Protein AF-A0A0D0J331-F1 (afdb_monomer_lite)

Radius of gyration: 24.09 Å; chains: 1; bounding box: 58×30×58 Å

Organism: Agrobacterium tumefaciens (NCBI:txid358)

Sequence (91 aa):
MARRDIDQRIAELEEQAKALKARKAATERANDTRRTVVLGSLVLQEIDKDTEASKALRSWLAKELPEKLTRDRDREIFAELLTKISRSNDG

Secondary structure (DSSP, 8-state):
-HHHHHHHHHHHHHHHHHHHHHHHHHHHHHHHHHHHHHHHHHHHHHTTS-SHHHHHHHHHHHHHHHHH--SHHHHHHHHHHHHHHHHTT--

Structure (mmCIF, N/CA/C/O backbone):
data_AF-A0A0D0J331-F1
#
_entry.id   AF-A0A0D0J331-F1
#
loop_
_atom_site.group_PDB
_atom_site.id
_atom_site.type_symbol
_atom_site.label_atom_id
_atom_site.label_alt_id
_atom_site.label_comp_id
_atom_site.label_asym_id
_atom_site.label_entity_id
_atom_site.label_seq_id
_atom_site.pdbx_PDB_ins_code
_atom_site.Cartn_x
_atom_site.Cartn_y
_atom_site.Cartn_z
_atom_site.occupancy
_atom_site.B_iso_or_equiv
_atom_site.auth_seq_id
_atom_site.auth_comp_id
_atom_site.auth_asym_id
_atom_site.auth_atom_id
_atom_site.pdbx_PDB_model_num
ATOM 1 N N . MET A 1 1 ? -34.067 10.429 41.659 1.00 58.38 1 MET A N 1
ATOM 2 C CA . MET A 1 1 ? -34.162 10.868 40.249 1.00 58.38 1 MET A CA 1
ATOM 3 C C . MET A 1 1 ? -32.804 11.280 39.673 1.00 58.38 1 MET A C 1
ATOM 5 O O . MET A 1 1 ? -32.498 10.813 38.592 1.00 58.38 1 MET A O 1
ATOM 9 N N . ALA A 1 2 ? -31.940 11.989 40.415 1.00 62.91 2 ALA A N 1
ATOM 10 C CA . ALA A 1 2 ? -30.605 12.411 39.947 1.00 62.91 2 ALA A CA 1
ATOM 11 C C . ALA A 1 2 ? -29.626 11.287 39.520 1.00 62.91 2 ALA A C 1
ATOM 13 O O . ALA A 1 2 ? -28.854 11.481 38.594 1.00 62.91 2 ALA A O 1
ATOM 14 N N . ARG A 1 3 ? -29.655 1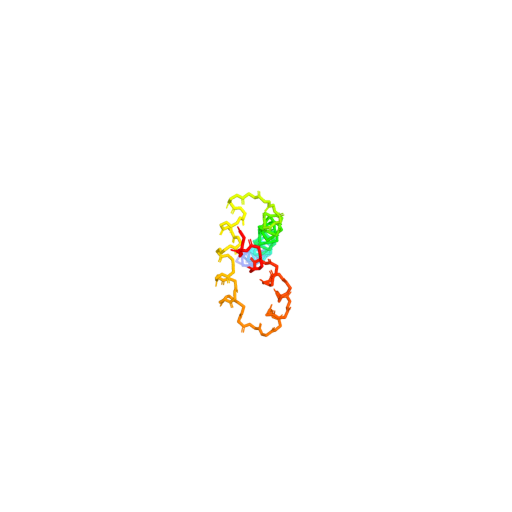0.097 40.146 1.00 62.91 3 ARG A N 1
ATOM 15 C CA . ARG A 1 3 ? -28.777 8.975 39.736 1.00 62.91 3 ARG A CA 1
ATOM 16 C C . ARG A 1 3 ? -29.074 8.457 38.323 1.00 62.91 3 ARG A C 1
ATOM 18 O O . ARG A 1 3 ? -28.144 8.254 37.561 1.00 62.91 3 ARG A O 1
ATOM 25 N N . ARG A 1 4 ? -30.359 8.319 37.963 1.00 62.94 4 ARG A N 1
ATOM 26 C CA . ARG A 1 4 ? -30.773 7.842 36.629 1.00 62.94 4 ARG A CA 1
ATOM 27 C C . ARG A 1 4 ? -30.344 8.797 35.508 1.00 62.94 4 ARG A C 1
ATOM 29 O O . ARG A 1 4 ? -30.039 8.337 34.420 1.00 62.94 4 ARG 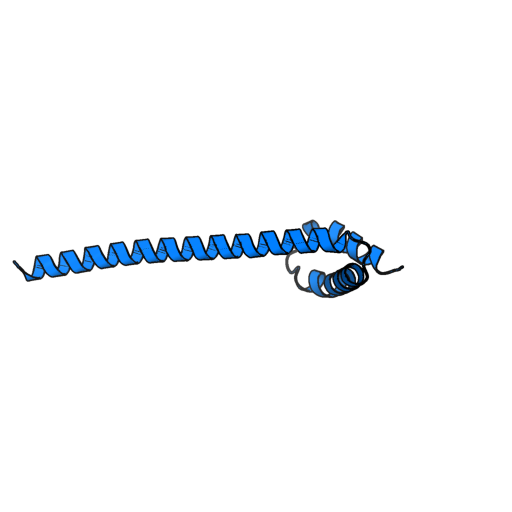A O 1
ATOM 36 N N . ASP A 1 5 ? -30.299 10.095 35.799 1.00 81.44 5 ASP A N 1
ATOM 37 C CA . ASP A 1 5 ? -29.862 11.139 34.864 1.00 81.44 5 ASP A CA 1
ATOM 38 C C . ASP A 1 5 ? -28.338 11.097 34.628 1.00 81.44 5 ASP A C 1
ATOM 40 O O . ASP A 1 5 ? -27.865 11.194 33.499 1.00 81.44 5 ASP A O 1
ATOM 44 N N . ILE A 1 6 ? -27.555 10.832 35.682 1.00 89.50 6 ILE A N 1
ATOM 45 C CA . ILE A 1 6 ? -26.099 10.644 35.569 1.00 89.50 6 ILE A CA 1
ATOM 46 C C . ILE A 1 6 ? -25.765 9.364 34.794 1.00 89.50 6 ILE A C 1
ATOM 48 O O . ILE A 1 6 ? -24.909 9.405 33.915 1.00 89.50 6 ILE A O 1
ATOM 52 N N . ASP A 1 7 ? -26.448 8.250 35.074 1.00 91.19 7 ASP A N 1
ATOM 53 C CA . ASP A 1 7 ? -26.226 6.985 34.360 1.00 91.19 7 ASP A CA 1
ATOM 54 C C . ASP A 1 7 ? -26.547 7.125 32.862 1.00 91.19 7 ASP A C 1
ATOM 56 O O . ASP A 1 7 ? -25.787 6.664 32.010 1.00 91.19 7 ASP A O 1
ATOM 60 N N . GLN A 1 8 ? -27.633 7.833 32.528 1.00 91.69 8 GLN A N 1
ATOM 61 C CA . GLN A 1 8 ? -27.977 8.152 31.143 1.00 91.69 8 GLN A CA 1
ATOM 62 C C . GLN A 1 8 ? -26.903 9.028 30.487 1.00 91.69 8 GLN A C 1
ATOM 64 O O . GLN A 1 8 ? -26.481 8.757 29.363 1.00 91.69 8 GLN A O 1
ATOM 69 N N . ARG A 1 9 ? -26.400 10.042 31.197 1.00 92.25 9 ARG A N 1
ATOM 70 C CA . ARG A 1 9 ? -25.347 10.915 30.675 1.00 92.25 9 ARG A CA 1
ATOM 71 C C . ARG A 1 9 ? -24.022 10.183 30.458 1.00 92.25 9 ARG A C 1
ATOM 73 O O . ARG A 1 9 ? -23.316 10.483 29.496 1.00 92.25 9 ARG A O 1
ATOM 80 N N . ILE A 1 10 ? -23.683 9.232 31.327 1.00 95.38 10 ILE A N 1
ATOM 81 C CA . ILE A 1 10 ? -22.520 8.353 31.152 1.00 95.38 10 ILE A CA 1
ATOM 82 C C . ILE A 1 10 ? -22.692 7.523 29.878 1.00 95.38 10 ILE A C 1
ATOM 84 O O . ILE A 1 10 ? -21.791 7.528 29.042 1.00 95.38 10 ILE A O 1
ATOM 88 N N . ALA A 1 11 ? -23.856 6.897 29.678 1.00 94.88 11 ALA A N 1
ATOM 89 C CA . ALA A 1 11 ? -24.131 6.107 28.479 1.00 94.88 11 ALA A CA 1
ATOM 90 C C . ALA A 1 11 ? -24.025 6.944 27.186 1.00 94.88 11 ALA A C 1
ATOM 92 O O . ALA A 1 11 ? -23.377 6.525 26.227 1.00 94.88 11 ALA A O 1
ATOM 93 N N . GLU A 1 12 ? -24.572 8.164 27.176 1.00 94.25 12 GLU A N 1
ATOM 94 C CA . GLU A 1 12 ? -24.446 9.094 26.041 1.00 94.25 12 GLU A CA 1
ATOM 95 C C . GLU A 1 12 ? -22.978 9.430 25.725 1.00 94.25 12 GLU A C 1
ATOM 97 O O . GLU A 1 12 ? -22.570 9.456 24.560 1.00 94.25 12 GLU A O 1
ATOM 102 N N . LEU A 1 13 ? -22.162 9.683 26.752 1.00 96.62 13 LEU A N 1
ATOM 103 C CA . LEU A 1 13 ? -20.739 9.981 26.581 1.00 96.62 13 LEU A CA 1
ATOM 104 C C . LEU A 1 13 ? -19.948 8.760 26.095 1.00 96.62 13 LEU A C 1
ATOM 106 O O . LEU A 1 13 ? -19.038 8.909 25.276 1.00 96.62 13 LEU A O 1
ATOM 110 N N . GLU A 1 14 ? -20.293 7.557 26.551 1.00 96.38 14 GLU A N 1
ATOM 111 C CA . GLU A 1 14 ? -19.684 6.312 26.080 1.00 96.38 14 GLU A CA 1
ATOM 112 C C . GLU A 1 14 ? -19.991 6.052 24.600 1.00 96.38 14 GLU A C 1
ATOM 114 O O . GLU A 1 14 ? -19.084 5.706 23.832 1.00 96.38 14 GLU A O 1
ATOM 119 N N . GLU A 1 15 ? -21.231 6.284 24.164 1.00 96.69 15 GLU A N 1
ATOM 120 C CA . GLU A 1 15 ? -21.616 6.180 22.754 1.00 96.69 15 GLU A CA 1
ATOM 121 C C . GLU A 1 15 ? -20.880 7.205 21.884 1.00 96.69 15 GLU A C 1
ATOM 123 O O . GLU A 1 15 ? -20.312 6.848 20.844 1.00 96.69 15 GLU A O 1
ATOM 128 N N . GLN A 1 16 ? -20.803 8.462 22.332 1.00 95.88 16 GLN A N 1
ATOM 129 C CA . GLN A 1 16 ? -20.043 9.507 21.640 1.00 95.88 16 GLN A CA 1
ATOM 130 C C . GLN A 1 16 ? -18.556 9.150 21.544 1.00 95.88 16 GLN A C 1
ATOM 132 O O . GLN A 1 16 ? -17.950 9.261 20.472 1.00 95.88 16 GLN A O 1
ATOM 137 N N . ALA A 1 17 ? -17.960 8.655 22.630 1.00 96.69 17 ALA A N 1
ATOM 138 C CA . ALA A 1 17 ? -16.572 8.213 22.639 1.00 96.69 17 ALA A CA 1
ATOM 139 C C . ALA A 1 17 ? -16.345 7.039 21.673 1.00 96.69 17 ALA A C 1
ATOM 141 O O . ALA A 1 17 ? -15.344 7.020 20.950 1.00 96.69 17 ALA A O 1
ATOM 142 N N . LYS A 1 18 ? -17.270 6.073 21.612 1.00 97.12 18 LYS A N 1
ATOM 143 C CA . LYS A 1 18 ? -17.211 4.945 20.671 1.00 97.12 18 LYS A CA 1
ATOM 144 C C . LYS A 1 18 ? -17.268 5.424 19.219 1.00 97.12 18 LYS A C 1
ATOM 146 O O . LYS A 1 18 ? -16.452 4.981 18.408 1.00 97.12 18 LYS A O 1
ATOM 151 N N . ALA A 1 19 ? -18.162 6.360 18.901 1.00 96.62 19 ALA A N 1
ATOM 152 C CA . ALA A 1 19 ? -18.270 6.945 17.566 1.00 96.62 19 ALA A CA 1
ATOM 153 C C . ALA A 1 19 ? -16.987 7.693 17.159 1.00 96.62 19 ALA A C 1
ATOM 155 O O . ALA A 1 19 ? -16.465 7.490 16.059 1.00 96.62 19 ALA A O 1
ATOM 156 N N . LEU A 1 20 ? -16.419 8.499 18.063 1.00 97.69 20 LEU A N 1
ATOM 157 C CA . LEU A 1 20 ? -15.163 9.214 17.817 1.00 97.69 20 LEU A CA 1
ATOM 158 C C . LEU A 1 20 ? -13.980 8.258 17.618 1.00 97.69 20 LEU A C 1
ATOM 160 O O . LEU A 1 20 ? -13.188 8.453 16.694 1.00 97.69 20 LEU A O 1
ATOM 164 N N . LYS A 1 21 ? -13.877 7.194 18.424 1.00 97.00 21 LYS A N 1
ATOM 165 C CA . LYS A 1 21 ? -12.848 6.153 18.257 1.00 97.00 21 LYS A CA 1
ATOM 166 C C . LYS A 1 21 ? -12.975 5.443 16.910 1.00 97.00 21 LYS A C 1
ATOM 168 O O . LYS A 1 21 ? -11.969 5.261 16.227 1.00 97.00 21 LYS A O 1
ATOM 173 N N . ALA A 1 22 ? -14.194 5.093 16.499 1.00 96.94 22 ALA A N 1
ATOM 174 C CA . ALA A 1 22 ? -14.440 4.471 15.200 1.00 96.94 22 ALA A CA 1
ATOM 175 C C . ALA A 1 22 ? -14.017 5.389 14.043 1.00 96.94 22 ALA A C 1
ATOM 177 O O . ALA A 1 22 ? -13.333 4.944 13.119 1.00 96.94 22 ALA A O 1
ATOM 178 N N . ARG A 1 23 ? -14.348 6.685 14.125 1.00 97.06 23 ARG A N 1
ATOM 179 C CA . ARG A 1 23 ? -13.929 7.680 13.130 1.00 97.06 23 ARG A CA 1
ATOM 180 C C . ARG A 1 23 ? -12.412 7.842 13.091 1.00 97.06 23 ARG A C 1
ATOM 182 O O . ARG A 1 23 ? -11.842 7.868 12.006 1.00 97.06 23 ARG A O 1
ATOM 189 N N . LYS A 1 24 ? -11.753 7.907 14.251 1.00 97.06 24 LYS A N 1
ATOM 190 C CA . LYS A 1 24 ? -10.289 7.989 14.337 1.00 97.06 24 LYS A CA 1
ATOM 191 C C . LYS A 1 24 ? -9.626 6.789 13.657 1.00 97.06 24 LYS A C 1
ATOM 193 O O . LYS A 1 24 ? -8.790 6.986 12.782 1.00 97.06 24 LYS A O 1
ATOM 198 N N . ALA A 1 25 ? -10.067 5.573 13.979 1.00 96.81 25 ALA A N 1
ATOM 199 C CA . ALA A 1 25 ? -9.542 4.354 13.369 1.00 96.81 25 ALA A CA 1
ATOM 200 C C . ALA A 1 25 ? -9.777 4.311 11.847 1.00 96.81 25 ALA A C 1
ATOM 202 O O . ALA A 1 25 ? -8.922 3.846 11.097 1.00 96.81 25 ALA A O 1
ATOM 203 N N . ALA A 1 26 ? -10.922 4.809 11.367 1.00 96.56 26 ALA A N 1
ATOM 204 C CA . ALA A 1 26 ? -11.187 4.921 9.934 1.00 96.56 26 ALA A CA 1
ATOM 205 C C . ALA A 1 26 ? -10.220 5.902 9.247 1.00 96.56 26 ALA A C 1
ATOM 207 O O . ALA A 1 26 ? -9.653 5.568 8.207 1.00 96.56 26 ALA A O 1
ATOM 208 N N . THR A 1 27 ? -9.984 7.072 9.849 1.00 96.44 27 THR A N 1
ATOM 209 C CA . THR A 1 27 ? -9.019 8.062 9.347 1.00 96.44 27 THR A CA 1
ATOM 210 C C . THR A 1 27 ? -7.594 7.511 9.328 1.00 96.44 27 THR A C 1
ATOM 212 O O . THR A 1 27 ? -6.874 7.723 8.358 1.00 96.44 27 THR A O 1
ATOM 215 N N . GLU A 1 28 ? -7.180 6.780 10.364 1.00 97.44 28 GLU A N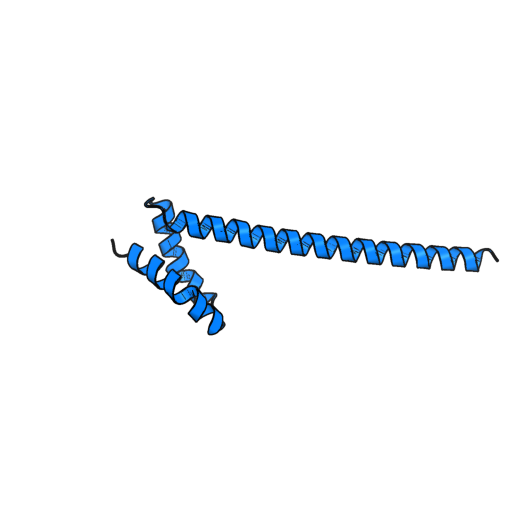 1
ATOM 216 C CA . GLU A 1 28 ? -5.851 6.159 10.427 1.00 97.44 28 GLU A CA 1
ATOM 217 C C . GLU A 1 28 ? -5.653 5.149 9.292 1.00 97.44 28 GLU A C 1
ATOM 219 O O . GLU A 1 28 ? -4.697 5.278 8.530 1.00 97.44 28 GLU A O 1
ATOM 224 N N . ARG A 1 29 ? -6.610 4.236 9.074 1.00 96.12 29 ARG A N 1
ATOM 225 C CA . ARG A 1 29 ? -6.549 3.287 7.946 1.00 96.12 29 ARG A CA 1
ATOM 226 C C . ARG A 1 29 ? -6.544 3.981 6.584 1.00 96.12 29 ARG A C 1
ATOM 228 O O . ARG A 1 29 ? -5.839 3.539 5.675 1.00 96.12 29 ARG A O 1
ATOM 235 N N . ALA A 1 30 ? -7.320 5.055 6.426 1.00 96.88 30 ALA A N 1
ATOM 236 C CA . ALA A 1 30 ? -7.329 5.843 5.195 1.00 96.88 30 ALA A CA 1
ATOM 237 C C . ALA A 1 30 ? -5.963 6.501 4.942 1.00 96.88 30 ALA A C 1
ATOM 239 O O . ALA A 1 30 ? -5.445 6.444 3.826 1.00 96.88 30 ALA A O 1
ATOM 240 N N . ASN A 1 31 ? -5.349 7.062 5.985 1.00 96.75 31 ASN A N 1
ATOM 241 C CA . ASN A 1 31 ? -4.019 7.657 5.908 1.00 96.75 31 ASN A CA 1
ATOM 242 C C . ASN A 1 31 ? -2.942 6.611 5.599 1.00 96.75 31 ASN A C 1
ATOM 244 O O . ASN A 1 31 ? -2.086 6.867 4.756 1.00 96.75 31 ASN A O 1
ATOM 248 N N . ASP A 1 32 ? -2.997 5.434 6.220 1.00 97.81 32 ASP A N 1
ATOM 249 C CA . ASP A 1 32 ? -2.041 4.353 5.961 1.00 97.81 32 ASP A CA 1
ATOM 250 C C . ASP A 1 32 ? -2.154 3.837 4.527 1.00 97.81 32 ASP A C 1
ATOM 252 O O . ASP A 1 32 ? -1.152 3.757 3.817 1.00 97.81 32 ASP A O 1
ATOM 256 N N . THR A 1 33 ? -3.381 3.620 4.048 1.00 97.62 33 THR A N 1
ATOM 257 C CA . THR A 1 33 ? -3.633 3.258 2.645 1.00 97.62 33 THR A CA 1
ATOM 258 C C . THR A 1 33 ? -3.075 4.325 1.706 1.00 97.62 33 THR A C 1
ATOM 260 O O . THR A 1 33 ? -2.385 4.010 0.736 1.00 97.62 33 THR A O 1
ATOM 263 N N . ARG A 1 34 ? -3.314 5.610 2.007 1.00 96.94 34 ARG A N 1
ATOM 264 C CA . ARG A 1 34 ? -2.807 6.720 1.194 1.00 96.94 34 ARG A CA 1
ATOM 265 C C . ARG A 1 34 ? -1.281 6.753 1.166 1.00 96.94 34 ARG A C 1
ATOM 267 O O . ARG A 1 34 ? -0.723 6.961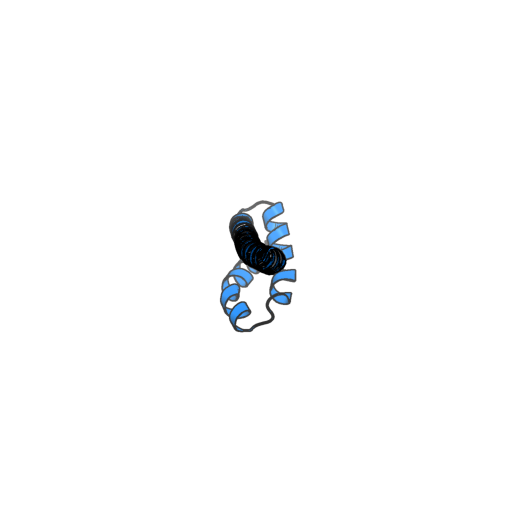 0.092 1.00 96.94 34 ARG A O 1
ATOM 274 N N . ARG A 1 35 ? -0.609 6.528 2.300 1.00 97.94 35 ARG A N 1
ATOM 275 C CA . ARG A 1 35 ? 0.861 6.469 2.379 1.00 97.94 35 ARG A CA 1
ATOM 276 C C . ARG A 1 35 ? 1.414 5.348 1.510 1.00 97.94 35 ARG A C 1
ATOM 278 O O . ARG A 1 35 ? 2.289 5.615 0.693 1.00 97.94 35 ARG A O 1
ATOM 285 N N . THR A 1 36 ? 0.874 4.135 1.631 1.00 97.12 36 THR A N 1
ATOM 286 C CA . THR A 1 36 ? 1.322 2.988 0.827 1.00 97.12 36 THR A CA 1
ATOM 287 C C . THR A 1 36 ? 1.114 3.231 -0.664 1.00 97.12 36 THR A C 1
ATOM 289 O O . THR A 1 36 ? 2.019 2.970 -1.449 1.00 97.12 36 THR A O 1
ATOM 292 N N . VAL A 1 37 ? -0.033 3.790 -1.062 1.00 97.50 37 VAL A N 1
ATOM 293 C CA . VAL A 1 37 ? -0.318 4.101 -2.473 1.00 97.50 37 VAL A CA 1
ATOM 294 C C . VAL A 1 37 ? 0.640 5.159 -3.019 1.00 97.50 37 VAL A C 1
ATOM 296 O O . VAL A 1 37 ? 1.206 4.969 -4.093 1.00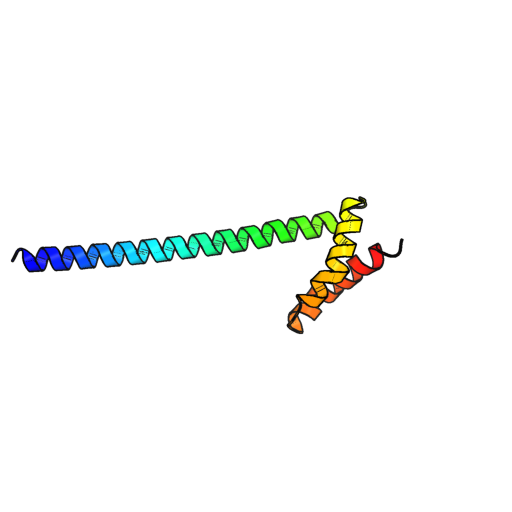 97.50 37 VAL A O 1
ATOM 299 N N . VAL A 1 38 ? 0.850 6.260 -2.290 1.00 97.94 38 VAL A N 1
ATOM 300 C CA . VAL A 1 38 ? 1.740 7.343 -2.738 1.00 97.94 38 VAL A CA 1
ATOM 301 C C . VAL A 1 38 ? 3.183 6.850 -2.835 1.00 97.94 38 VAL A C 1
ATOM 303 O O . VAL A 1 38 ? 3.817 7.051 -3.869 1.00 97.94 38 VAL A O 1
ATOM 306 N N . LEU A 1 39 ? 3.683 6.147 -1.814 1.00 97.81 39 LEU A N 1
ATOM 307 C CA . LEU A 1 39 ? 5.031 5.574 -1.842 1.00 97.81 39 LEU A CA 1
ATOM 308 C C . LEU A 1 39 ? 5.190 4.548 -2.968 1.00 97.81 39 LEU A C 1
ATOM 310 O O . LEU A 1 39 ? 6.176 4.605 -3.694 1.00 97.81 39 LEU A O 1
ATOM 314 N N . GLY A 1 40 ? 4.209 3.665 -3.165 1.00 95.69 40 GLY A N 1
ATOM 315 C CA . GLY A 1 40 ? 4.221 2.704 -4.268 1.00 95.69 40 GLY A CA 1
ATOM 316 C C . GLY A 1 40 ? 4.290 3.394 -5.630 1.00 95.69 40 GLY A C 1
ATOM 317 O O . GLY A 1 40 ? 5.135 3.045 -6.449 1.00 95.69 40 GLY A O 1
ATOM 318 N N . SER A 1 41 ? 3.468 4.425 -5.853 1.00 97.19 41 SER A N 1
ATOM 319 C CA . SER A 1 41 ? 3.490 5.189 -7.108 1.00 97.19 41 SER A CA 1
ATOM 320 C C . SER A 1 41 ? 4.827 5.893 -7.355 1.00 97.19 41 SER A C 1
ATOM 322 O O . SER A 1 41 ? 5.325 5.879 -8.478 1.00 97.19 41 SER A O 1
ATOM 324 N N . LEU A 1 42 ? 5.443 6.445 -6.303 1.00 97.12 42 LEU A N 1
ATOM 325 C CA . LEU A 1 42 ? 6.749 7.090 -6.388 1.00 97.12 42 LEU A CA 1
ATOM 326 C C . LEU A 1 42 ? 7.838 6.083 -6.765 1.00 97.12 42 LEU A C 1
ATOM 328 O O . LEU A 1 42 ? 8.639 6.355 -7.652 1.00 97.12 42 LEU A O 1
ATOM 332 N N . VAL A 1 43 ? 7.851 4.914 -6.118 1.00 95.94 43 VAL A N 1
ATOM 333 C CA . VAL A 1 43 ? 8.820 3.851 -6.415 1.00 95.94 43 VAL A CA 1
ATOM 334 C C . VAL A 1 43 ? 8.680 3.382 -7.860 1.00 95.94 43 VAL A C 1
ATOM 336 O O . VAL A 1 43 ? 9.688 3.297 -8.552 1.00 95.94 43 VAL A O 1
ATOM 339 N N . LEU A 1 44 ? 7.452 3.143 -8.335 1.00 94.94 44 LEU A N 1
ATOM 340 C CA . LEU A 1 44 ? 7.192 2.738 -9.723 1.00 94.94 44 LEU A CA 1
ATOM 341 C C . LEU A 1 44 ? 7.674 3.783 -10.738 1.00 94.94 44 LEU A C 1
ATOM 343 O O . LEU A 1 44 ? 8.197 3.423 -11.785 1.00 94.94 44 LEU A O 1
ATOM 347 N N . GLN A 1 45 ? 7.539 5.071 -10.425 1.00 94.69 45 GLN A N 1
ATOM 348 C CA . GLN A 1 45 ? 8.080 6.135 -11.268 1.00 94.69 45 GLN A CA 1
ATOM 349 C C . GLN A 1 45 ? 9.615 6.188 -11.221 1.00 94.69 45 GLN A C 1
ATOM 351 O O . GLN A 1 45 ? 10.262 6.482 -12.225 1.00 94.69 45 GLN A O 1
ATOM 356 N N . GLU A 1 46 ? 10.215 5.948 -10.056 1.00 94.62 46 GLU A N 1
ATOM 357 C CA . GLU A 1 46 ? 11.660 6.068 -9.863 1.00 94.62 46 GLU A CA 1
ATOM 358 C C . GLU A 1 46 ? 12.433 4.961 -10.581 1.00 94.62 46 GLU A C 1
ATOM 360 O O . GLU A 1 46 ? 13.461 5.234 -11.198 1.00 94.62 46 GLU A O 1
ATOM 365 N N . ILE A 1 47 ? 11.912 3.733 -10.573 1.00 94.62 47 ILE A N 1
ATOM 366 C CA . ILE A 1 47 ? 12.505 2.593 -11.289 1.00 94.62 47 ILE A CA 1
ATOM 367 C C . ILE A 1 47 ? 12.403 2.700 -12.814 1.00 94.62 47 ILE A C 1
ATOM 369 O O . ILE A 1 47 ? 12.882 1.802 -13.498 1.00 94.62 47 ILE A O 1
ATOM 373 N N . ASP A 1 48 ? 11.788 3.747 -13.359 1.00 92.19 48 ASP A N 1
ATOM 374 C CA . ASP A 1 48 ? 11.702 3.973 -14.807 1.00 92.19 48 ASP A CA 1
ATOM 375 C C . ASP A 1 48 ? 12.738 4.988 -15.295 1.00 92.19 48 ASP A C 1
ATOM 377 O O . ASP A 1 48 ? 12.960 5.134 -16.496 1.00 92.19 48 ASP A O 1
ATOM 381 N N . LYS A 1 49 ? 13.417 5.669 -14.371 1.00 93.31 49 LYS A N 1
ATOM 382 C CA . LYS A 1 49 ? 14.463 6.638 -14.696 1.00 93.31 49 LYS A CA 1
ATOM 383 C C . LYS A 1 49 ? 15.804 5.942 -14.917 1.00 93.31 49 LYS A C 1
ATOM 385 O O . LYS A 1 49 ? 16.068 4.868 -14.373 1.00 93.31 49 LYS A O 1
ATOM 390 N N . ASP A 1 50 ? 16.685 6.582 -15.675 1.00 90.56 50 ASP A N 1
ATOM 391 C CA . ASP A 1 50 ? 18.062 6.125 -15.879 1.00 90.56 50 ASP A CA 1
ATOM 392 C C . ASP A 1 50 ? 19.038 6.948 -15.030 1.00 90.56 50 ASP A C 1
ATOM 394 O O . ASP A 1 50 ? 19.849 7.726 -15.524 1.00 90.56 50 ASP A O 1
ATOM 398 N N . THR A 1 51 ? 18.888 6.844 -13.710 1.00 94.19 51 THR A N 1
ATOM 399 C CA . THR A 1 51 ? 19.835 7.425 -12.752 1.00 94.19 51 THR A CA 1
ATOM 400 C C . THR A 1 51 ? 20.499 6.318 -11.946 1.00 94.19 51 THR A C 1
ATOM 402 O O . THR A 1 51 ? 19.928 5.239 -11.772 1.00 94.19 51 THR A O 1
ATOM 405 N N . GLU A 1 52 ? 21.679 6.589 -11.390 1.00 92.31 52 GLU A N 1
ATOM 406 C CA . GLU A 1 52 ? 22.371 5.637 -10.511 1.00 92.31 52 GLU A CA 1
ATOM 407 C C . GLU A 1 52 ? 21.535 5.272 -9.274 1.00 92.31 52 GLU A C 1
ATOM 409 O O . GLU A 1 52 ? 21.498 4.113 -8.863 1.00 92.31 52 GLU A O 1
ATOM 414 N N . ALA A 1 53 ? 20.770 6.226 -8.732 1.00 92.31 53 ALA A N 1
ATOM 415 C CA . ALA A 1 53 ? 19.829 5.958 -7.646 1.00 92.31 53 ALA A CA 1
ATOM 416 C C . ALA A 1 53 ? 18.715 4.988 -8.082 1.00 92.31 53 ALA A C 1
ATOM 418 O O . ALA A 1 53 ? 18.380 4.058 -7.350 1.00 92.31 53 ALA A O 1
ATOM 419 N N . SER A 1 54 ? 18.179 5.158 -9.294 1.00 94.31 54 SER A N 1
ATOM 420 C CA . SER A 1 54 ? 17.157 4.274 -9.867 1.00 94.31 54 SER A CA 1
ATOM 421 C C . SER A 1 54 ? 17.697 2.868 -10.138 1.00 94.31 54 SER A C 1
ATOM 423 O O . SER A 1 54 ? 17.000 1.888 -9.883 1.00 94.31 54 SER A O 1
ATOM 425 N N . LYS A 1 55 ? 18.946 2.741 -10.609 1.00 93.62 55 LYS A N 1
ATOM 426 C CA . LYS A 1 55 ? 19.626 1.444 -10.779 1.00 93.62 55 LYS A CA 1
ATOM 427 C C . LYS A 1 55 ? 19.828 0.741 -9.436 1.00 93.62 55 LYS A C 1
ATOM 429 O O . LYS A 1 55 ? 19.433 -0.413 -9.288 1.00 93.62 55 LYS A O 1
ATOM 434 N N . ALA A 1 56 ? 20.338 1.450 -8.427 1.00 94.00 56 ALA A N 1
ATOM 435 C CA . ALA A 1 56 ? 20.482 0.909 -7.076 1.00 94.00 56 ALA A CA 1
ATOM 436 C C . ALA A 1 56 ? 19.131 0.464 -6.484 1.00 94.00 56 ALA A C 1
ATOM 438 O O . ALA A 1 56 ? 19.038 -0.611 -5.890 1.00 94.00 56 ALA A O 1
ATOM 439 N N . LEU A 1 57 ? 18.068 1.249 -6.698 1.00 95.25 57 LEU A N 1
ATOM 440 C CA . LEU A 1 57 ? 16.713 0.911 -6.266 1.00 95.25 57 LEU A CA 1
ATOM 441 C C . LEU A 1 57 ? 16.174 -0.343 -6.968 1.00 95.25 57 LEU A C 1
ATOM 443 O O . LEU A 1 57 ? 15.624 -1.216 -6.299 1.00 95.25 57 LEU A O 1
ATOM 447 N N . ARG A 1 58 ? 16.346 -0.462 -8.292 1.00 95.25 58 ARG A N 1
ATOM 448 C CA . ARG A 1 58 ? 15.961 -1.663 -9.056 1.00 95.25 58 ARG A CA 1
ATOM 449 C C . ARG A 1 58 ? 16.692 -2.903 -8.551 1.00 95.25 58 ARG A C 1
ATOM 451 O O . ARG A 1 58 ? 16.048 -3.921 -8.314 1.00 95.25 58 ARG A O 1
ATOM 458 N N . SER A 1 59 ? 17.993 -2.784 -8.300 1.00 94.50 59 SER A N 1
ATOM 459 C CA . SER A 1 59 ? 18.812 -3.864 -7.749 1.00 94.50 59 SER A CA 1
ATOM 460 C C . SER A 1 59 ? 18.332 -4.323 -6.373 1.00 94.50 59 SER A C 1
ATOM 462 O O . SER A 1 59 ? 18.139 -5.516 -6.134 1.00 94.50 59 SER A O 1
ATOM 464 N N . TRP A 1 60 ? 18.052 -3.372 -5.480 1.00 95.38 60 TRP A N 1
ATOM 465 C CA . TRP A 1 60 ? 17.498 -3.671 -4.164 1.00 95.38 60 TRP A CA 1
ATOM 466 C C . TRP A 1 60 ? 16.113 -4.336 -4.258 1.00 95.38 60 TRP A C 1
ATOM 468 O O . TRP A 1 60 ? 15.875 -5.358 -3.614 1.00 95.38 60 TRP A O 1
ATOM 478 N N . LEU A 1 61 ? 15.218 -3.820 -5.109 1.00 95.19 61 LEU A N 1
ATOM 479 C CA . LEU A 1 61 ? 13.884 -4.395 -5.318 1.00 95.19 61 LEU A CA 1
ATOM 480 C C . LEU A 1 61 ? 13.936 -5.805 -5.910 1.00 95.19 61 LEU A C 1
ATOM 482 O O . LEU A 1 61 ? 13.159 -6.655 -5.486 1.00 95.19 61 LEU A O 1
ATOM 486 N N . ALA A 1 62 ? 14.843 -6.071 -6.851 1.00 94.19 62 ALA A N 1
ATOM 487 C CA . ALA A 1 62 ? 14.996 -7.389 -7.463 1.00 94.19 62 ALA A CA 1
ATOM 488 C C . ALA A 1 62 ? 15.369 -8.470 -6.435 1.00 94.19 62 ALA A C 1
ATOM 490 O O . ALA A 1 62 ? 15.004 -9.630 -6.613 1.00 94.19 62 ALA A O 1
ATOM 491 N N . LYS A 1 63 ? 16.047 -8.087 -5.346 1.00 93.81 63 LYS A N 1
ATOM 492 C CA . LYS A 1 63 ? 16.371 -8.977 -4.230 1.00 93.81 63 LYS A CA 1
ATOM 493 C C . LYS A 1 63 ? 15.222 -9.099 -3.225 1.00 93.81 63 LYS A C 1
ATOM 495 O O . LYS A 1 63 ? 14.822 -10.205 -2.885 1.00 93.81 63 LYS A O 1
ATOM 500 N N . GLU A 1 64 ? 14.692 -7.976 -2.748 1.00 94.69 64 GLU A N 1
ATOM 501 C CA . GLU A 1 64 ? 13.771 -7.972 -1.603 1.00 94.69 64 GLU A CA 1
ATOM 502 C C . GLU A 1 64 ? 12.320 -8.287 -1.988 1.00 94.69 64 GLU A C 1
ATOM 504 O O . GLU A 1 64 ? 11.603 -8.956 -1.244 1.00 94.69 64 GLU A O 1
ATOM 509 N N . LEU A 1 65 ? 11.850 -7.800 -3.142 1.00 93.44 65 LEU A N 1
ATOM 510 C CA . LEU A 1 65 ? 10.444 -7.916 -3.530 1.00 93.44 65 LEU A CA 1
ATOM 511 C C . LEU A 1 65 ? 9.999 -9.381 -3.712 1.00 93.44 65 LEU A C 1
ATOM 513 O O . LEU A 1 65 ? 8.944 -9.723 -3.175 1.00 93.44 65 LEU A O 1
ATOM 517 N N . PRO A 1 66 ? 10.776 -10.279 -4.357 1.00 92.75 66 PRO A N 1
ATOM 518 C CA . PRO A 1 66 ? 10.414 -11.696 -4.452 1.00 92.75 66 PRO A CA 1
ATOM 519 C C . PRO A 1 66 ? 10.230 -12.393 -3.098 1.00 92.75 66 PRO A C 1
ATOM 521 O O . PRO A 1 66 ? 9.371 -13.267 -2.977 1.00 92.75 66 PRO A O 1
ATOM 524 N N . GLU A 1 67 ? 10.995 -12.001 -2.073 1.00 92.62 67 GLU A N 1
ATOM 525 C CA . GLU A 1 67 ? 10.886 -12.565 -0.721 1.00 92.62 67 GLU A CA 1
ATOM 526 C C . GLU A 1 67 ? 9.609 -12.106 0.001 1.00 92.62 67 GLU A C 1
ATOM 528 O O . GLU A 1 67 ? 9.070 -12.827 0.842 1.00 92.62 67 GLU A O 1
ATOM 533 N N . LYS A 1 68 ? 9.084 -10.919 -0.336 1.00 91.69 68 LYS A N 1
ATOM 534 C CA . LYS A 1 68 ? 7.836 -10.393 0.247 1.00 91.69 68 LYS A CA 1
ATOM 535 C C . LYS A 1 68 ? 6.576 -11.002 -0.371 1.00 91.69 68 LYS A C 1
ATOM 537 O O . LYS A 1 68 ? 5.533 -11.035 0.288 1.00 91.69 68 LYS A O 1
ATOM 542 N N . LEU A 1 69 ? 6.647 -11.486 -1.610 1.00 93.31 69 LEU A N 1
ATOM 543 C CA . LEU A 1 69 ? 5.509 -12.063 -2.330 1.00 93.31 69 LEU A CA 1
ATOM 544 C C . LEU A 1 69 ? 5.256 -13.501 -1.857 1.00 93.31 69 LEU A C 1
ATOM 546 O O . LEU A 1 69 ? 5.753 -14.477 -2.414 1.00 93.31 69 LEU A O 1
ATOM 550 N N . THR A 1 70 ? 4.481 -13.642 -0.785 1.00 92.31 70 THR A N 1
ATOM 551 C CA . THR A 1 70 ? 4.197 -14.951 -0.169 1.00 92.31 70 THR A CA 1
ATOM 552 C C . THR A 1 70 ? 3.037 -15.701 -0.821 1.00 92.31 70 THR A C 1
ATOM 554 O O . THR A 1 70 ? 2.948 -16.915 -0.671 1.00 92.31 70 THR A O 1
ATOM 557 N N . ARG A 1 71 ? 2.158 -15.008 -1.555 1.00 96.06 71 ARG A N 1
ATOM 558 C CA . ARG A 1 71 ? 0.976 -15.590 -2.207 1.00 96.06 71 ARG A CA 1
ATOM 559 C C . ARG A 1 71 ? 1.191 -15.706 -3.711 1.00 96.06 71 ARG A C 1
ATOM 561 O O . ARG A 1 71 ? 1.696 -14.768 -4.324 1.00 96.06 71 ARG A O 1
ATOM 568 N N . ASP A 1 72 ? 0.719 -16.794 -4.312 1.00 92.12 72 ASP A N 1
ATOM 569 C CA . ASP A 1 72 ? 0.870 -17.044 -5.755 1.00 92.12 72 ASP A CA 1
ATOM 570 C C . ASP A 1 72 ? 0.240 -15.938 -6.606 1.00 92.12 72 ASP A C 1
ATOM 572 O O . ASP A 1 72 ? 0.876 -15.417 -7.517 1.00 92.12 72 ASP A O 1
ATOM 576 N N . ARG A 1 73 ? -0.952 -15.468 -6.219 1.00 94.12 73 ARG A N 1
ATOM 577 C CA . ARG A 1 73 ? -1.611 -14.329 -6.873 1.00 94.12 73 ARG A CA 1
ATOM 578 C C . ARG A 1 73 ? -0.741 -13.070 -6.884 1.00 94.12 73 ARG A C 1
ATOM 580 O O . ARG A 1 73 ? -0.730 -12.340 -7.869 1.00 94.12 73 ARG A O 1
ATOM 587 N N . ASP A 1 74 ? -0.028 -12.800 -5.793 1.00 93.50 74 ASP A N 1
ATOM 588 C CA . ASP A 1 74 ? 0.841 -11.626 -5.719 1.00 93.50 74 ASP A CA 1
ATOM 589 C C . ASP A 1 74 ? 2.075 -11.834 -6.613 1.00 93.50 74 ASP A C 1
ATOM 591 O O . ASP A 1 74 ? 2.499 -10.911 -7.301 1.00 93.50 74 ASP A O 1
ATOM 595 N N . ARG A 1 75 ? 2.613 -13.057 -6.702 1.00 92.94 75 ARG A N 1
ATOM 596 C CA . ARG A 1 75 ? 3.696 -13.378 -7.649 1.00 92.94 75 ARG A CA 1
ATOM 597 C C . ARG A 1 75 ? 3.273 -13.152 -9.100 1.00 92.94 75 ARG A C 1
ATOM 599 O O . ARG A 1 75 ? 4.048 -12.584 -9.861 1.00 92.94 75 ARG A O 1
ATOM 606 N N . GLU A 1 76 ? 2.054 -13.541 -9.465 1.00 94.69 76 GLU A N 1
ATOM 607 C CA . GLU A 1 76 ? 1.500 -13.332 -10.810 1.00 94.69 76 GLU A CA 1
ATOM 608 C C . GLU A 1 76 ? 1.345 -11.844 -11.146 1.00 94.69 76 GLU A C 1
ATOM 610 O O . GLU A 1 76 ? 1.812 -11.400 -12.192 1.00 94.69 76 GLU A O 1
ATOM 615 N N . ILE A 1 77 ? 0.751 -11.056 -10.240 1.00 95.06 77 ILE A N 1
ATOM 616 C CA . ILE A 1 77 ? 0.544 -9.610 -10.438 1.00 95.06 77 ILE A CA 1
ATOM 617 C C . ILE A 1 77 ? 1.879 -8.879 -10.639 1.00 95.06 77 ILE A C 1
ATOM 619 O O . ILE A 1 77 ? 1.966 -7.946 -11.435 1.00 95.06 77 ILE A O 1
ATOM 623 N N . PHE A 1 78 ? 2.924 -9.294 -9.922 1.00 95.06 78 PHE A N 1
ATOM 624 C CA . PHE A 1 78 ? 4.228 -8.636 -9.948 1.00 95.06 78 PHE A CA 1
ATOM 625 C C . PHE A 1 78 ? 5.211 -9.235 -10.969 1.00 95.06 78 PHE A C 1
ATOM 627 O O . PHE A 1 78 ? 6.310 -8.702 -11.118 1.00 95.06 78 PHE A O 1
ATOM 634 N N . ALA A 1 79 ? 4.852 -10.299 -11.697 1.00 93.75 79 ALA A N 1
ATOM 635 C CA . ALA A 1 79 ? 5.772 -11.022 -12.582 1.00 93.75 79 ALA A CA 1
ATOM 636 C C . ALA A 1 79 ? 6.388 -10.135 -13.681 1.00 93.75 79 ALA A C 1
ATOM 638 O O . ALA A 1 79 ? 7.598 -10.183 -13.932 1.00 93.75 79 ALA A O 1
ATOM 639 N N . GLU A 1 80 ? 5.572 -9.287 -14.311 1.00 92.94 80 GLU A N 1
ATOM 640 C CA . GLU A 1 80 ? 6.040 -8.349 -15.337 1.00 92.94 80 GLU A CA 1
ATOM 641 C C . GLU A 1 80 ? 6.996 -7.307 -14.740 1.00 92.94 80 GLU A C 1
ATOM 643 O O . GLU A 1 80 ? 8.063 -7.041 -15.299 1.00 92.94 80 GLU A O 1
ATOM 648 N N . LEU A 1 81 ? 6.660 -6.778 -13.559 1.00 93.31 81 LEU A N 1
ATOM 649 C CA . LEU A 1 81 ? 7.491 -5.806 -12.855 1.00 93.31 81 LEU A CA 1
ATOM 650 C C . LEU A 1 81 ? 8.846 -6.402 -12.459 1.00 93.31 81 LEU A C 1
ATOM 652 O O . LEU A 1 81 ? 9.873 -5.770 -12.691 1.00 93.31 81 LEU A O 1
ATOM 656 N N . LEU A 1 82 ? 8.857 -7.618 -11.907 1.00 92.81 82 LEU A N 1
ATOM 657 C CA . LEU A 1 82 ? 10.082 -8.336 -11.547 1.00 92.81 82 LEU A CA 1
ATOM 658 C C . LEU A 1 82 ? 10.975 -8.559 -12.772 1.00 92.81 82 LEU A C 1
ATOM 660 O O . LEU A 1 82 ? 12.174 -8.302 -12.729 1.00 92.81 82 LEU A O 1
ATOM 664 N N . THR A 1 83 ? 10.379 -8.947 -13.898 1.00 91.56 83 THR A N 1
ATOM 665 C CA . THR A 1 83 ? 11.112 -9.113 -15.159 1.00 91.56 83 THR A CA 1
ATOM 666 C C . THR A 1 83 ? 11.730 -7.794 -15.630 1.00 91.56 83 THR A C 1
ATOM 668 O O . THR A 1 83 ? 12.882 -7.772 -16.068 1.0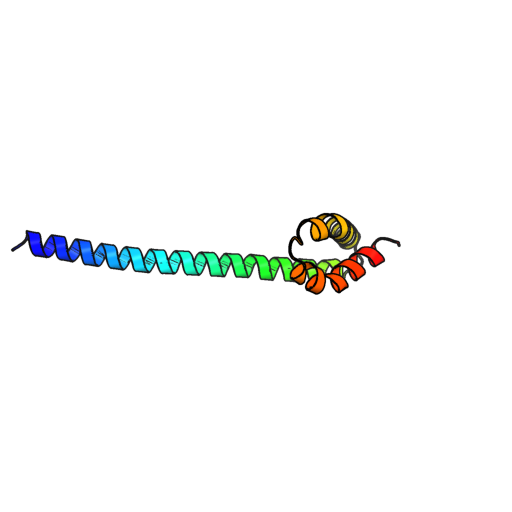0 91.56 83 THR A O 1
ATOM 671 N N . LYS A 1 84 ? 10.984 -6.686 -15.529 1.00 89.88 84 LYS A N 1
ATOM 672 C CA . LYS A 1 84 ? 11.457 -5.346 -15.901 1.00 89.88 84 LYS A CA 1
ATOM 673 C C . LYS A 1 84 ? 12.666 -4.929 -15.064 1.00 89.88 84 LYS A C 1
ATOM 675 O O . LYS A 1 84 ? 13.687 -4.558 -15.633 1.00 89.88 84 LYS A O 1
ATOM 680 N N . ILE A 1 85 ? 12.571 -5.026 -13.737 1.00 90.75 85 ILE A N 1
ATOM 681 C CA . ILE A 1 85 ? 13.646 -4.577 -12.839 1.00 90.75 85 ILE A CA 1
ATOM 682 C C . ILE A 1 85 ? 14.901 -5.455 -12.933 1.00 90.75 85 ILE A C 1
ATOM 684 O O . ILE A 1 85 ? 15.999 -4.922 -12.810 1.00 90.75 85 ILE A O 1
ATOM 688 N N . SER A 1 86 ? 14.763 -6.761 -13.201 1.00 85.44 86 SER A N 1
ATOM 689 C CA . SER A 1 86 ? 15.913 -7.661 -13.368 1.00 85.44 86 SER A CA 1
ATOM 690 C C . SER A 1 86 ? 16.688 -7.391 -14.659 1.00 85.44 86 SER A C 1
ATOM 692 O O . SER A 1 86 ? 17.910 -7.353 -14.628 1.00 85.44 86 SER A O 1
ATOM 694 N N . ARG A 1 87 ? 16.005 -7.135 -15.784 1.00 77.25 87 ARG A N 1
ATOM 695 C CA . ARG A 1 87 ? 16.669 -6.859 -17.075 1.00 77.25 87 ARG A CA 1
ATOM 696 C C . ARG A 1 87 ? 17.451 -5.547 -17.087 1.00 77.25 87 ARG A C 1
ATOM 698 O O . ARG A 1 87 ? 18.430 -5.424 -17.811 1.00 77.25 87 ARG A O 1
ATOM 705 N N . SER A 1 88 ? 17.013 -4.560 -16.311 1.00 67.25 88 SER A N 1
ATOM 706 C CA . SER A 1 88 ? 17.677 -3.254 -16.207 1.00 67.25 88 SER A CA 1
ATOM 707 C C . SER A 1 88 ? 18.944 -3.264 -15.346 1.00 67.25 88 SER A C 1
ATOM 709 O O . SER A 1 88 ? 19.579 -2.223 -15.215 1.00 67.25 88 SER A O 1
ATOM 711 N N . ASN A 1 89 ? 19.274 -4.398 -14.728 1.00 60.91 89 ASN A N 1
ATOM 712 C CA . ASN A 1 89 ? 20.421 -4.557 -13.838 1.00 60.91 89 ASN A CA 1
ATOM 713 C C . ASN A 1 89 ? 21.639 -5.205 -14.530 1.00 60.91 89 ASN A C 1
ATOM 715 O O . ASN A 1 89 ? 22.715 -5.226 -13.939 1.00 60.91 89 ASN A O 1
ATOM 719 N N . ASP A 1 90 ? 21.467 -5.726 -15.752 1.00 56.53 90 ASP A N 1
ATOM 720 C CA . ASP A 1 90 ? 22.489 -6.460 -16.519 1.00 56.53 90 ASP A CA 1
ATOM 721 C C . ASP A 1 90 ? 23.280 -5.568 -17.509 1.00 56.53 90 ASP A C 1
ATOM 723 O O . ASP A 1 90 ? 23.949 -6.081 -18.409 1.00 56.53 90 ASP A O 1
ATOM 727 N N . GLY A 1 91 ? 23.207 -4.238 -17.373 1.00 50.16 91 GLY A N 1
ATOM 728 C CA . GLY A 1 91 ? 23.912 -3.261 -18.219 1.00 50.16 91 GLY A CA 1
ATOM 729 C C . GLY A 1 91 ? 24.546 -2.141 -17.412 1.00 50.16 91 GLY A C 1
ATOM 730 O O . GLY A 1 91 ? 25.620 -1.669 -17.843 1.00 50.16 91 GLY A O 1
#

Foldseek 3Di:
DVVVVVVVVVVVVVVVVVVVVVVVVVVVVVVVVVVVVVVVVVLVVLCVDDDPVNLVSLVVCLPVVVVVCPDPVSCVVCVVVNVSSVVSNPD

pLDDT: mean 91.31, std 10.25, range [50.16, 97.94]